Protein AF-A0A259IU55-F1 (afdb_monomer_lite)

Foldseek 3Di:
DVVCVVDPLLLDADDDPVCCQPPVQVVQQVVCVSVVHDRDDDDDRDDDPDDPDDDDPDDQDPVRLVVQCVVCVVVVVVVCVSNVDDCCLPCSNDVVNSVVVNVVPPDPDDDPPDDDDDDD

Structure (mmCIF, N/CA/C/O backbone):
data_AF-A0A259IU55-F1
#
_entry.id   AF-A0A259IU55-F1
#
loop_
_atom_site.group_PDB
_atom_site.id
_atom_site.type_symbol
_atom_site.label_atom_id
_atom_site.label_alt_id
_atom_site.label_comp_id
_atom_site.label_asym_id
_atom_site.label_entity_id
_atom_site.label_seq_id
_atom_site.pdbx_PDB_ins_code
_atom_site.Cartn_x
_atom_site.Cartn_y
_atom_site.Cartn_z
_atom_site.occupancy
_atom_site.B_iso_or_equiv
_atom_site.auth_seq_id
_atom_site.auth_comp_id
_atom_site.auth_asym_id
_atom_site.auth_atom_id
_atom_site.pdbx_PDB_model_num
ATOM 1 N N . ARG A 1 1 ? 6.393 -9.852 11.823 1.00 64.06 1 ARG A N 1
ATOM 2 C CA . ARG A 1 1 ? 5.604 -10.466 12.924 1.00 64.06 1 ARG A CA 1
ATOM 3 C C . ARG A 1 1 ? 5.837 -9.835 14.299 1.00 64.06 1 ARG A C 1
ATOM 5 O O . ARG A 1 1 ? 4.878 -9.781 15.042 1.00 64.06 1 ARG A O 1
ATOM 12 N N . ARG A 1 2 ? 7.031 -9.318 14.646 1.00 78.12 2 ARG A N 1
ATOM 13 C CA . ARG A 1 2 ? 7.266 -8.708 15.978 1.00 78.12 2 ARG A CA 1
ATOM 14 C C . ARG A 1 2 ? 6.327 -7.537 16.301 1.00 78.12 2 ARG A C 1
ATOM 16 O O . ARG A 1 2 ? 5.801 -7.499 17.396 1.00 78.12 2 ARG A O 1
ATOM 23 N N . ALA A 1 3 ? 6.050 -6.648 15.344 1.00 79.62 3 ALA A N 1
ATOM 24 C CA . ALA A 1 3 ? 5.088 -5.559 15.554 1.00 79.62 3 ALA A CA 1
ATOM 25 C C . ALA A 1 3 ? 3.691 -6.081 15.945 1.00 79.62 3 ALA A C 1
ATOM 27 O O . ALA A 1 3 ? 3.163 -5.672 16.967 1.00 79.62 3 ALA A O 1
ATOM 28 N N . LEU A 1 4 ? 3.164 -7.068 15.213 1.00 82.75 4 LEU A N 1
ATOM 29 C CA . LEU A 1 4 ? 1.880 -7.724 15.512 1.00 82.75 4 LEU A CA 1
ATOM 30 C C . LEU A 1 4 ? 1.884 -8.576 16.795 1.00 82.75 4 LEU A C 1
ATOM 32 O O . LEU A 1 4 ? 0.832 -8.999 17.253 1.00 82.75 4 LEU A O 1
ATOM 36 N N . ALA A 1 5 ? 3.057 -8.859 17.367 1.00 87.38 5 ALA A N 1
ATOM 37 C CA . ALA A 1 5 ? 3.159 -9.505 18.675 1.00 87.38 5 ALA A CA 1
ATOM 38 C C . ALA A 1 5 ? 3.011 -8.503 19.833 1.00 87.38 5 ALA A C 1
ATOM 40 O O . ALA A 1 5 ? 2.762 -8.913 20.962 1.00 87.38 5 ALA A O 1
ATOM 41 N N . HIS A 1 6 ? 3.181 -7.206 19.561 1.00 91.06 6 HIS A N 1
ATOM 42 C CA . HIS A 1 6 ? 3.090 -6.135 20.556 1.00 91.06 6 HIS A CA 1
ATOM 43 C C . HIS A 1 6 ? 1.860 -5.249 20.357 1.00 91.06 6 HIS A C 1
ATOM 45 O O . HIS A 1 6 ? 1.339 -4.711 21.328 1.00 91.06 6 HIS A O 1
ATOM 51 N N . PHE A 1 7 ? 1.391 -5.124 19.117 1.00 89.44 7 PHE A N 1
ATOM 52 C CA . PHE A 1 7 ? 0.217 -4.350 18.749 1.00 89.44 7 PHE A CA 1
ATOM 53 C C . PHE A 1 7 ? -0.819 -5.268 18.100 1.00 89.44 7 PHE A C 1
ATOM 55 O O . PHE A 1 7 ? -0.474 -6.006 17.171 1.00 89.44 7 PHE A O 1
ATOM 62 N N . PRO A 1 8 ? -2.076 -5.222 18.560 1.00 87.94 8 PRO A N 1
ATOM 63 C CA . PRO A 1 8 ? -3.203 -5.816 17.858 1.00 87.94 8 PRO A CA 1
ATOM 64 C C . PRO A 1 8 ? -3.264 -5.395 16.379 1.00 87.94 8 PRO A C 1
ATOM 66 O O . PRO A 1 8 ? -2.841 -4.298 16.009 1.00 87.94 8 PRO A O 1
ATOM 69 N N . ALA A 1 9 ? -3.776 -6.276 15.516 1.00 86.25 9 ALA A N 1
ATOM 70 C CA . ALA A 1 9 ? -3.806 -6.042 14.069 1.00 86.25 9 ALA A CA 1
ATOM 71 C C . ALA A 1 9 ? -4.677 -4.838 13.669 1.00 86.25 9 ALA A C 1
ATOM 73 O O . ALA A 1 9 ? -4.364 -4.151 12.704 1.00 86.25 9 ALA A O 1
ATOM 74 N N . ASP A 1 10 ? -5.727 -4.551 14.435 1.00 89.31 10 ASP A N 1
ATOM 75 C CA . ASP A 1 10 ? -6.615 -3.395 14.280 1.00 89.31 10 ASP A CA 1
ATOM 76 C C . ASP A 1 10 ? -5.953 -2.056 14.648 1.00 89.31 10 ASP A C 1
ATOM 78 O O . ASP A 1 10 ? -6.467 -1.007 14.278 1.00 89.31 10 ASP A O 1
ATOM 82 N N . GLN A 1 11 ? -4.793 -2.068 15.314 1.00 91.75 11 GLN A N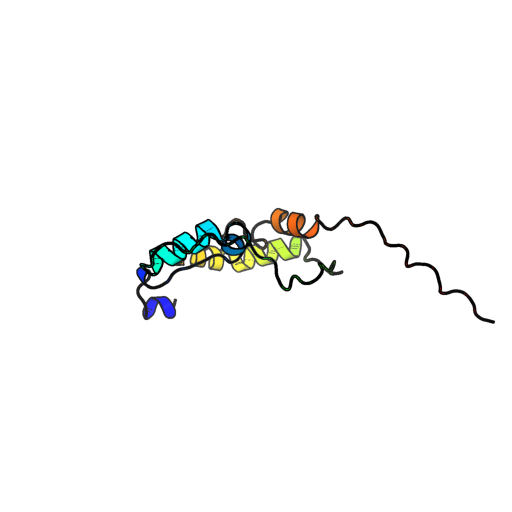 1
ATOM 83 C CA . GLN A 1 11 ? -3.990 -0.869 15.595 1.00 91.75 11 GLN A CA 1
ATOM 84 C C . GLN A 1 11 ? -2.917 -0.601 14.534 1.00 91.75 11 GLN A C 1
ATOM 86 O O . GLN A 1 11 ? -2.147 0.355 14.654 1.00 91.75 11 GLN A O 1
ATOM 91 N N . LEU A 1 12 ? -2.850 -1.421 13.483 1.00 92.88 12 LEU A N 1
ATOM 92 C CA . LEU A 1 12 ? -1.889 -1.271 12.398 1.00 92.88 12 LEU A CA 1
ATOM 93 C C . LEU A 1 12 ? -2.614 -1.120 11.063 1.00 92.88 12 LEU A C 1
ATOM 95 O O . LEU A 1 12 ? -3.293 -2.025 10.589 1.00 92.88 12 LEU A O 1
ATOM 99 N N . LEU A 1 13 ? -2.403 0.022 10.412 1.00 93.50 13 LEU A N 1
ATOM 100 C CA . LEU A 1 13 ? -2.877 0.257 9.055 1.00 93.50 13 LEU A CA 1
ATOM 101 C C . LEU A 1 13 ? -1.758 -0.027 8.051 1.00 93.50 13 LEU A C 1
ATOM 103 O O . LEU A 1 13 ? -0.735 0.659 8.031 1.00 93.50 13 LEU A O 1
ATOM 107 N N . PHE A 1 14 ? -1.974 -1.011 7.182 1.00 93.56 14 PHE A N 1
ATOM 108 C CA . PHE A 1 14 ? -1.081 -1.305 6.063 1.00 93.56 14 PHE A CA 1
ATOM 109 C C . PHE A 1 14 ? -1.548 -0.569 4.804 1.00 93.56 14 PHE A C 1
ATOM 111 O O . PHE A 1 14 ? -2.714 -0.660 4.415 1.00 93.56 14 PHE A O 1
ATOM 118 N N . LEU A 1 15 ? -0.632 0.157 4.162 1.00 92.94 15 LEU A N 1
ATOM 119 C CA . LEU A 1 15 ? -0.896 0.964 2.970 1.00 92.94 15 LEU A CA 1
ATOM 120 C C . LEU A 1 15 ? 0.105 0.634 1.866 1.00 92.94 15 LEU A C 1
ATOM 122 O O . LEU A 1 15 ? 1.284 0.397 2.139 1.00 92.94 15 LEU A O 1
ATOM 126 N N . ARG A 1 16 ? -0.356 0.685 0.614 1.00 90.44 16 ARG A N 1
ATOM 127 C CA . ARG A 1 16 ? 0.510 0.619 -0.565 1.00 90.44 16 ARG A CA 1
ATOM 128 C C . ARG A 1 16 ? 0.881 2.036 -0.982 1.00 90.44 16 ARG A C 1
ATOM 130 O O . ARG A 1 16 ? 0.020 2.904 -1.110 1.00 90.44 16 ARG A O 1
ATOM 137 N N . SER A 1 17 ? 2.164 2.283 -1.218 1.00 87.44 17 SER A N 1
ATOM 138 C CA . SER A 1 17 ? 2.622 3.600 -1.678 1.00 87.44 17 SER A CA 1
ATOM 139 C C . SER A 1 17 ? 2.105 3.927 -3.082 1.00 87.44 17 SER A C 1
ATOM 141 O O . SER A 1 17 ? 1.885 5.094 -3.401 1.00 87.44 17 SER A O 1
ATOM 143 N N . GLN A 1 18 ? 1.868 2.903 -3.907 1.00 86.88 18 GLN A N 1
ATOM 144 C CA . GLN A 1 18 ? 1.292 3.033 -5.243 1.00 86.88 18 GLN A CA 1
ATOM 145 C C . GLN A 1 18 ? -0.145 3.557 -5.191 1.00 86.88 18 GLN A C 1
ATOM 147 O O . GLN A 1 18 ? -0.493 4.395 -6.019 1.00 86.88 18 GLN A O 1
ATOM 152 N N . ASP A 1 19 ? -0.941 3.121 -4.209 1.00 88.88 19 ASP A N 1
ATOM 153 C CA . ASP A 1 19 ? -2.317 3.599 -4.022 1.00 88.88 19 ASP A CA 1
ATOM 154 C C . ASP A 1 19 ? -2.316 5.077 -3.675 1.00 88.88 19 ASP A C 1
ATOM 156 O O . ASP A 1 19 ? -2.964 5.863 -4.351 1.00 88.88 19 ASP A O 1
ATOM 160 N N . LEU A 1 20 ? -1.481 5.483 -2.716 1.00 88.00 20 LEU A N 1
ATOM 161 C CA . LEU A 1 20 ? -1.344 6.891 -2.352 1.00 88.00 20 LEU A CA 1
ATOM 162 C C . LEU A 1 20 ? -0.899 7.760 -3.542 1.00 88.00 20 LEU A C 1
ATOM 164 O O . LEU A 1 20 ? -1.295 8.916 -3.655 1.00 88.00 20 LEU A O 1
ATOM 168 N N . ALA A 1 21 ? -0.062 7.217 -4.429 1.00 85.00 21 ALA A N 1
ATOM 169 C CA . ALA A 1 21 ? 0.433 7.932 -5.599 1.00 85.00 21 ALA A CA 1
ATOM 170 C C . ALA A 1 21 ? -0.564 7.984 -6.772 1.00 85.00 21 ALA A C 1
ATOM 172 O O . ALA A 1 21 ? -0.465 8.912 -7.580 1.00 85.00 21 ALA A O 1
ATOM 173 N N . ARG A 1 22 ? -1.449 6.985 -6.909 1.00 86.12 22 ARG A N 1
ATOM 174 C CA . ARG A 1 22 ? -2.452 6.870 -7.986 1.00 86.12 22 ARG A CA 1
ATOM 175 C C . ARG A 1 22 ? -3.788 7.501 -7.597 1.00 86.1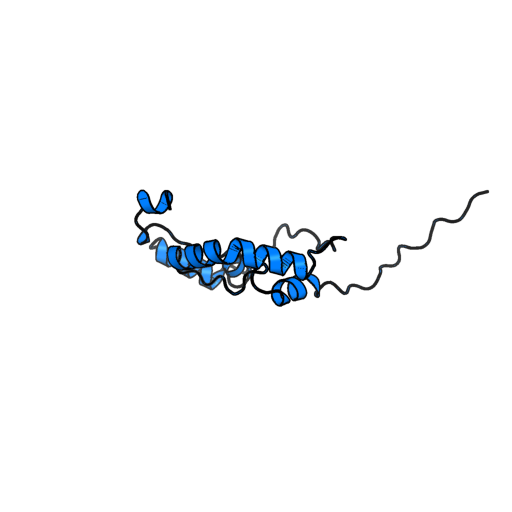2 22 ARG A C 1
ATOM 177 O O . ARG A 1 22 ? -4.357 8.232 -8.397 1.00 86.12 22 ARG A O 1
ATOM 184 N N . ASP A 1 23 ? -4.246 7.225 -6.383 1.00 88.12 23 ASP A N 1
ATOM 185 C CA . ASP A 1 23 ? -5.505 7.683 -5.802 1.00 88.12 23 ASP A CA 1
ATOM 186 C C . ASP A 1 23 ? -5.285 8.118 -4.334 1.00 88.12 23 ASP A C 1
ATOM 188 O O . ASP A 1 23 ? -5.545 7.370 -3.374 1.00 88.12 23 ASP A O 1
ATOM 192 N N . PRO A 1 24 ? -4.745 9.335 -4.135 1.00 89.44 24 PRO A N 1
ATOM 193 C CA . PRO A 1 24 ? -4.519 9.867 -2.802 1.00 89.44 24 PRO A CA 1
ATOM 194 C C . PRO A 1 24 ? -5.824 10.105 -2.042 1.00 89.44 24 PRO A C 1
ATOM 196 O O . PRO A 1 24 ? -5.815 9.982 -0.823 1.00 89.44 24 PRO A O 1
ATOM 199 N N . GLU A 1 25 ? -6.934 10.417 -2.717 1.00 90.56 25 GLU A N 1
ATOM 200 C CA . GLU A 1 25 ? -8.210 10.723 -2.060 1.00 90.56 25 GLU A CA 1
ATOM 201 C C . GLU A 1 25 ? -8.765 9.496 -1.337 1.00 90.56 25 GLU A C 1
ATOM 203 O O . GLU A 1 25 ? -8.991 9.546 -0.124 1.00 90.56 25 GLU A O 1
ATOM 208 N N . THR A 1 26 ? -8.886 8.366 -2.040 1.00 91.12 26 THR A N 1
ATOM 209 C CA . THR A 1 26 ? -9.353 7.109 -1.438 1.00 91.12 26 THR A CA 1
ATOM 210 C C . THR A 1 26 ? -8.409 6.646 -0.329 1.00 91.12 26 THR A C 1
ATOM 212 O O . THR A 1 26 ? -8.845 6.203 0.739 1.00 91.12 26 THR A O 1
ATOM 215 N N . THR A 1 27 ? -7.098 6.792 -0.541 1.00 92.56 27 THR A N 1
ATOM 216 C CA . THR A 1 27 ? -6.096 6.396 0.455 1.00 92.56 27 THR A CA 1
ATOM 217 C C . THR A 1 27 ? -6.187 7.255 1.721 1.00 92.56 27 THR A C 1
ATOM 219 O O . THR A 1 27 ? -6.184 6.722 2.832 1.00 92.56 27 THR A O 1
ATOM 222 N N . LEU A 1 28 ? -6.319 8.577 1.582 1.00 93.25 28 LEU A N 1
ATOM 223 C CA . LEU A 1 28 ? -6.467 9.505 2.705 1.00 93.25 28 LEU A CA 1
ATOM 224 C C . LEU A 1 28 ? -7.791 9.300 3.447 1.00 93.25 28 LEU A C 1
ATOM 226 O O . LEU A 1 28 ? -7.801 9.357 4.676 1.00 93.25 28 LEU A O 1
ATOM 230 N N . ALA A 1 29 ? -8.886 9.002 2.744 1.00 92.75 29 ALA A N 1
ATOM 231 C CA . ALA A 1 29 ? -10.161 8.663 3.374 1.00 92.75 29 ALA A CA 1
ATOM 232 C C . ALA A 1 29 ? -10.035 7.419 4.272 1.00 92.75 29 ALA A C 1
ATOM 234 O O . ALA A 1 29 ? -10.515 7.414 5.408 1.00 92.75 29 ALA A O 1
ATOM 235 N N . ARG A 1 30 ? -9.308 6.392 3.811 1.00 93.88 30 ARG A N 1
ATOM 236 C CA . ARG A 1 30 ? -9.014 5.190 4.605 1.00 93.88 30 ARG A CA 1
ATOM 237 C C . ARG A 1 30 ? -8.168 5.504 5.844 1.00 93.88 30 ARG A C 1
ATOM 239 O O . ARG A 1 30 ? -8.440 4.962 6.912 1.00 93.88 30 ARG A O 1
ATOM 246 N N . ILE A 1 31 ? -7.189 6.406 5.728 1.00 94.44 31 ILE A N 1
ATOM 247 C CA . ILE A 1 31 ? -6.390 6.887 6.869 1.00 94.44 31 ILE A CA 1
ATOM 248 C C . ILE A 1 31 ? -7.264 7.649 7.873 1.00 94.44 31 ILE A C 1
ATOM 250 O O . ILE A 1 31 ? -7.174 7.386 9.069 1.00 94.44 31 ILE A O 1
ATOM 254 N N . ALA A 1 32 ? -8.123 8.562 7.407 1.00 94.69 32 ALA A N 1
ATOM 255 C CA . ALA A 1 32 ? -9.027 9.320 8.274 1.00 94.69 32 ALA A CA 1
ATOM 256 C C . ALA A 1 32 ? -9.959 8.385 9.053 1.00 94.69 32 ALA A C 1
ATOM 258 O O . ALA A 1 32 ? -10.058 8.494 10.273 1.00 94.69 32 ALA A O 1
ATOM 259 N N . SER A 1 33 ? -10.562 7.414 8.359 1.00 94.44 33 SER A N 1
ATOM 260 C CA . SER A 1 33 ? -11.425 6.405 8.976 1.00 94.44 33 SER A CA 1
ATOM 261 C C . SER A 1 33 ? -10.687 5.575 10.024 1.00 94.44 33 SER A C 1
ATOM 263 O O . SER A 1 33 ? -11.246 5.314 11.083 1.00 94.44 33 SER A O 1
ATOM 265 N N . PHE A 1 34 ? -9.449 5.163 9.746 1.00 95.12 34 PHE A N 1
ATOM 266 C CA . PHE A 1 34 ? -8.640 4.387 10.686 1.00 95.12 34 PHE A CA 1
ATOM 267 C C . PHE A 1 34 ? -8.276 5.187 11.944 1.00 95.12 34 PHE A C 1
ATOM 269 O O . PHE A 1 34 ? -8.311 4.657 13.049 1.00 95.12 34 PHE A O 1
ATOM 276 N N . LEU A 1 35 ? -7.956 6.474 11.787 1.00 95.38 35 LEU A N 1
ATOM 277 C CA . LEU A 1 35 ? -7.607 7.361 12.900 1.00 95.38 35 LEU A CA 1
ATOM 278 C C . LEU A 1 35 ? -8.831 7.912 13.655 1.00 95.38 35 LEU A C 1
ATOM 280 O O . LEU A 1 35 ? -8.654 8.616 14.648 1.00 95.38 35 LEU A O 1
ATOM 284 N N . GLY A 1 36 ? -10.056 7.639 13.191 1.00 94.62 36 GLY A N 1
ATOM 285 C CA . GLY A 1 36 ? -11.279 8.214 13.759 1.00 94.62 36 GLY A CA 1
ATOM 286 C C . GLY A 1 36 ? -11.391 9.729 13.552 1.00 94.62 36 GLY A C 1
ATOM 287 O O . GLY A 1 36 ? -11.980 10.428 14.374 1.00 94.62 36 GLY A O 1
ATOM 288 N N . LEU A 1 37 ? -10.791 10.250 12.480 1.00 93.88 37 LEU A N 1
ATOM 289 C CA . LEU A 1 37 ? -10.821 11.667 12.131 1.00 93.88 37 LEU A CA 1
ATOM 290 C C . LEU A 1 37 ? -11.973 11.972 11.171 1.00 93.88 37 LEU A C 1
ATOM 292 O O . LEU A 1 37 ? -12.434 11.113 10.418 1.00 93.88 37 LEU A O 1
ATOM 296 N N . ASN A 1 38 ? -12.376 13.242 11.135 1.00 91.00 38 ASN A N 1
ATOM 297 C CA . ASN A 1 38 ? -13.174 13.753 10.024 1.00 91.00 38 ASN A CA 1
ATOM 298 C C . ASN A 1 38 ? -12.386 13.630 8.711 1.00 91.00 38 ASN A C 1
ATOM 300 O O . ASN A 1 38 ? -11.152 13.647 8.709 1.00 91.00 38 ASN A O 1
ATOM 304 N N . SER A 1 39 ? -13.101 13.537 7.589 1.00 89.12 39 SER A N 1
ATOM 305 C CA . SER A 1 39 ? -12.487 13.483 6.262 1.00 89.12 39 SER A CA 1
ATOM 306 C C . SER A 1 39 ? -11.522 14.650 6.051 1.00 89.12 39 SER A C 1
ATOM 308 O O . SER A 1 39 ? -11.853 15.800 6.356 1.00 89.12 39 SER A O 1
ATOM 310 N N . PHE A 1 40 ? -10.348 14.361 5.489 1.00 88.12 40 PHE A N 1
ATOM 311 C CA . PHE A 1 40 ? -9.429 15.406 5.056 1.00 88.12 40 PHE A CA 1
ATOM 312 C C . PHE A 1 40 ? -10.107 16.310 4.012 1.00 88.12 40 PHE A C 1
ATOM 314 O O . PHE A 1 40 ? -10.944 15.830 3.241 1.00 88.12 40 PHE A O 1
ATOM 321 N N . PRO A 1 41 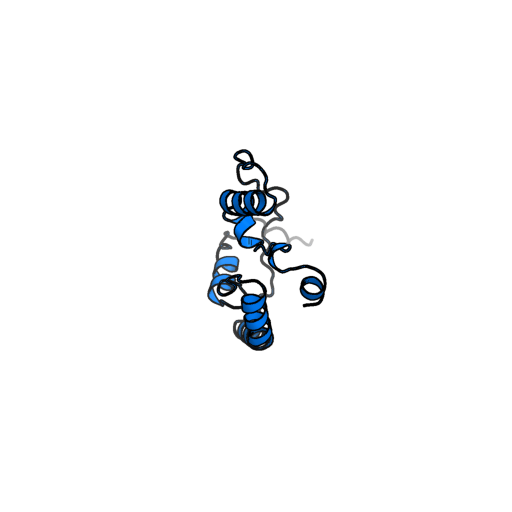? -9.767 17.610 3.965 1.00 87.19 41 PRO A N 1
ATOM 322 C CA . PRO A 1 41 ? -10.225 18.469 2.882 1.00 87.19 41 PRO A CA 1
ATOM 323 C C . PRO A 1 41 ? -9.750 17.907 1.530 1.00 87.19 41 PRO A C 1
ATOM 325 O O . PRO A 1 41 ? -8.712 17.242 1.494 1.00 87.19 41 PRO A O 1
ATOM 328 N N . PRO A 1 42 ? -10.455 18.179 0.417 1.00 82.50 42 PRO A N 1
ATOM 329 C CA . PRO A 1 42 ? -10.013 17.743 -0.902 1.00 82.50 42 PRO A CA 1
ATOM 330 C C . PRO A 1 42 ? -8.614 18.295 -1.191 1.00 82.50 42 PRO A C 1
ATOM 332 O O . PRO A 1 42 ? -8.397 19.509 -1.158 1.00 82.50 42 PRO A O 1
ATOM 335 N N . VAL A 1 43 ? -7.655 17.408 -1.454 1.00 77.81 43 VAL A N 1
ATOM 336 C CA . VAL A 1 43 ? -6.283 17.784 -1.803 1.00 77.81 43 VAL A CA 1
ATOM 337 C C . VAL A 1 43 ? -6.006 17.305 -3.215 1.00 77.81 43 VAL A C 1
ATOM 339 O O . VAL A 1 43 ? -5.979 16.107 -3.480 1.00 77.81 43 VAL A O 1
ATOM 342 N N . ALA A 1 44 ? -5.737 18.248 -4.117 1.00 77.88 44 ALA A N 1
ATOM 343 C CA . ALA A 1 44 ? -5.269 17.906 -5.450 1.00 77.88 44 ALA A CA 1
ATOM 344 C C . ALA A 1 44 ? -3.936 17.148 -5.360 1.00 77.88 44 ALA A C 1
ATOM 346 O O . ALA A 1 44 ? -3.012 17.574 -4.658 1.00 77.88 44 ALA A O 1
ATOM 347 N N . ALA A 1 45 ? -3.823 16.042 -6.099 1.00 78.12 45 ALA A N 1
ATOM 348 C CA . ALA A 1 45 ? -2.591 15.270 -6.175 1.00 78.12 45 ALA A CA 1
ATOM 349 C C . ALA A 1 45 ? -1.423 16.178 -6.596 1.00 78.12 45 ALA A C 1
ATOM 351 O O . ALA A 1 45 ? -1.405 16.738 -7.694 1.00 78.12 45 ALA A O 1
ATOM 352 N N . LYS A 1 46 ? -0.431 16.332 -5.715 1.00 81.25 46 LYS A N 1
ATOM 353 C CA . LYS A 1 46 ? 0.741 17.173 -5.967 1.00 81.25 46 LYS A CA 1
ATOM 354 C C . LYS A 1 46 ? 1.958 16.305 -6.250 1.00 81.25 46 LYS A C 1
ATOM 356 O O . LYS A 1 46 ? 2.431 15.580 -5.379 1.00 81.25 46 LYS A O 1
ATOM 361 N N . ARG A 1 47 ? 2.517 16.431 -7.453 1.00 80.00 47 ARG A N 1
ATOM 362 C CA . ARG A 1 47 ? 3.826 15.866 -7.808 1.00 80.00 47 ARG A CA 1
ATOM 363 C C . ARG A 1 47 ? 4.886 16.945 -7.594 1.00 80.00 47 ARG A C 1
ATOM 365 O O . ARG A 1 47 ? 5.014 17.865 -8.392 1.00 80.00 47 ARG A O 1
ATOM 372 N N . ALA A 1 48 ? 5.599 16.875 -6.473 1.00 82.25 48 ALA A N 1
ATOM 373 C CA . ALA A 1 48 ? 6.705 17.775 -6.150 1.00 82.25 48 ALA A CA 1
ATOM 374 C C . ALA A 1 48 ? 7.993 16.962 -5.976 1.00 82.25 48 ALA A C 1
ATOM 376 O O . ALA A 1 48 ? 7.944 15.840 -5.479 1.00 82.25 48 ALA A O 1
ATOM 377 N N . PHE A 1 49 ? 9.134 17.531 -6.376 1.00 82.94 49 PHE A N 1
ATOM 378 C CA . PHE A 1 49 ? 10.447 16.867 -6.331 1.00 82.94 49 PHE A CA 1
ATOM 379 C C . PHE A 1 49 ? 10.550 15.589 -7.181 1.00 82.94 49 PHE A C 1
ATOM 381 O O . PHE A 1 49 ? 11.310 14.675 -6.858 1.00 82.94 49 PHE A O 1
ATOM 388 N N . GLU A 1 50 ? 9.809 15.523 -8.290 1.00 79.81 50 GLU A N 1
ATOM 389 C CA . GLU A 1 50 ? 9.952 14.430 -9.246 1.00 79.81 50 GLU A CA 1
ATOM 390 C C . GLU A 1 50 ? 11.336 14.503 -9.900 1.00 79.81 50 GLU A C 1
ATOM 392 O O . GLU A 1 50 ? 11.703 15.494 -10.538 1.00 79.81 50 GLU A O 1
ATOM 397 N N . ARG A 1 51 ? 12.143 13.456 -9.704 1.00 78.38 51 ARG A N 1
ATOM 398 C CA . ARG A 1 51 ? 13.417 13.341 -10.413 1.00 78.38 51 ARG A CA 1
ATOM 399 C C . ARG A 1 51 ? 13.125 13.146 -11.901 1.00 78.38 51 ARG A C 1
ATOM 401 O O . ARG A 1 51 ? 12.262 12.331 -12.227 1.00 78.38 51 ARG A O 1
ATOM 408 N N . PRO A 1 52 ? 13.877 13.803 -12.803 1.00 77.25 52 PRO A N 1
ATOM 409 C CA . PRO A 1 52 ? 13.781 13.515 -14.225 1.00 77.25 52 PRO A CA 1
ATOM 410 C C . PRO A 1 52 ? 13.946 12.014 -14.464 1.00 77.25 52 PRO A C 1
ATOM 412 O O . PRO A 1 52 ? 14.906 11.410 -13.969 1.00 77.25 52 PRO A O 1
ATOM 415 N N . ARG A 1 53 ? 13.013 11.410 -15.210 1.00 68.62 53 ARG A N 1
ATOM 416 C CA . ARG A 1 53 ? 13.109 10.002 -15.607 1.00 68.62 53 ARG A CA 1
ATOM 417 C C . ARG A 1 53 ? 14.423 9.796 -16.360 1.00 68.62 53 ARG A C 1
ATOM 419 O O . ARG A 1 53 ? 14.638 10.379 -17.419 1.00 68.62 53 ARG A O 1
ATOM 426 N N . ARG A 1 54 ? 15.312 8.977 -15.799 1.00 72.44 54 ARG A N 1
ATOM 427 C CA . ARG A 1 54 ? 16.539 8.5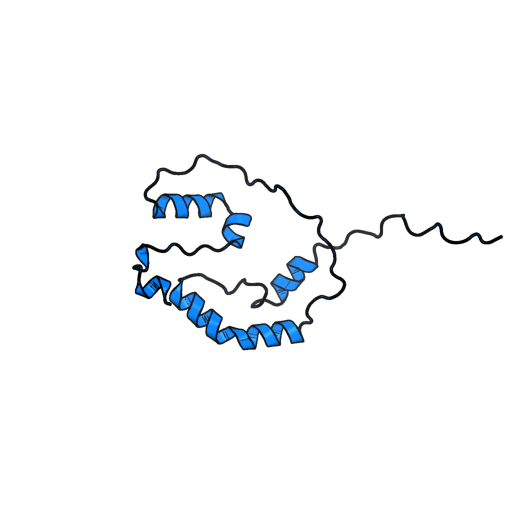32 -16.462 1.00 72.44 54 ARG A CA 1
ATOM 428 C C . ARG A 1 54 ? 16.329 7.118 -16.972 1.00 72.44 54 ARG A C 1
ATOM 430 O O . ARG A 1 54 ? 15.913 6.251 -16.209 1.00 72.44 54 ARG A O 1
ATOM 437 N N . ILE A 1 55 ? 16.655 6.897 -18.241 1.00 65.88 55 ILE A N 1
ATOM 438 C CA . ILE A 1 55 ? 16.794 5.549 -18.787 1.00 65.88 55 ILE A CA 1
ATOM 439 C C . ILE A 1 55 ? 18.061 4.971 -18.163 1.00 65.88 55 ILE A C 1
ATOM 441 O O . ILE A 1 55 ? 19.154 5.508 -18.357 1.00 65.88 55 ILE A O 1
ATOM 445 N N . TRP A 1 56 ? 17.904 3.935 -17.345 1.00 66.75 56 TRP A N 1
ATOM 446 C CA . TRP A 1 56 ? 19.041 3.253 -16.747 1.00 66.75 56 TRP A CA 1
ATOM 447 C C . TRP A 1 56 ? 19.587 2.246 -17.766 1.00 66.75 56 TRP A C 1
ATOM 449 O O . TRP A 1 56 ? 18.807 1.488 -18.331 1.00 66.75 56 TRP A O 1
ATOM 459 N N . PRO A 1 57 ? 20.899 2.222 -18.048 1.00 69.00 57 PRO A N 1
ATOM 460 C CA . PRO A 1 57 ? 21.442 1.401 -19.133 1.00 69.00 57 PRO A CA 1
ATOM 461 C C . PRO A 1 57 ? 21.359 -0.107 -18.859 1.00 69.00 57 PRO A C 1
ATOM 463 O O . PRO A 1 57 ? 21.498 -0.899 -19.785 1.00 69.00 57 PRO A O 1
ATOM 466 N N . CYS A 1 58 ? 21.125 -0.513 -17.609 1.00 66.69 58 CYS A N 1
ATOM 467 C CA . CYS A 1 58 ? 20.824 -1.890 -17.249 1.00 66.69 58 CYS A CA 1
ATOM 468 C C . CYS A 1 58 ? 19.414 -1.981 -16.660 1.00 66.69 58 CYS A C 1
ATOM 470 O O . CYS A 1 58 ? 19.098 -1.376 -15.635 1.00 66.69 58 CYS A O 1
ATOM 472 N N . HIS A 1 59 ? 18.570 -2.760 -17.322 1.00 71.88 59 HIS A N 1
ATOM 473 C CA . HIS A 1 59 ? 17.292 -3.199 -16.788 1.00 71.88 59 HIS A CA 1
ATOM 474 C C . HIS A 1 59 ? 17.411 -4.691 -16.462 1.00 71.88 59 HIS A C 1
ATOM 476 O O . HIS A 1 59 ? 18.034 -5.411 -17.247 1.00 71.88 59 HIS A O 1
ATOM 482 N N . PRO A 1 60 ? 16.845 -5.164 -15.337 1.00 78.69 60 PRO A N 1
ATOM 483 C CA . PRO A 1 60 ? 16.708 -6.588 -15.076 1.00 78.69 60 PRO A CA 1
ATOM 484 C C . PRO A 1 60 ? 16.106 -7.296 -16.287 1.00 78.69 60 PRO A C 1
ATOM 486 O O . PRO A 1 60 ? 15.113 -6.838 -16.865 1.00 78.69 60 PRO A O 1
ATOM 489 N N . SER A 1 61 ? 16.726 -8.401 -16.686 1.00 82.12 61 SER A N 1
ATOM 490 C CA . SER A 1 61 ? 16.193 -9.239 -17.747 1.00 82.12 61 SER A CA 1
ATOM 491 C C . SER A 1 61 ? 14.905 -9.931 -17.289 1.00 82.12 61 SER A C 1
ATOM 493 O O . SER A 1 61 ? 14.564 -9.974 -16.105 1.00 82.12 61 SER A O 1
ATOM 495 N N . GLN A 1 62 ? 14.180 -10.529 -18.235 1.00 79.56 62 GLN A N 1
ATOM 496 C CA . GLN A 1 62 ? 13.032 -11.372 -17.901 1.00 79.56 62 GLN A CA 1
ATOM 497 C C . GLN A 1 62 ? 13.423 -12.543 -16.986 1.00 79.56 62 GLN A C 1
ATOM 499 O O . GLN A 1 62 ? 12.653 -12.892 -16.094 1.00 79.56 62 GLN A O 1
ATOM 504 N N . ALA A 1 63 ? 14.612 -13.118 -17.189 1.00 84.00 63 ALA A N 1
ATOM 505 C CA . ALA A 1 63 ? 15.124 -14.201 -16.359 1.00 84.00 63 ALA A CA 1
ATOM 506 C C . ALA A 1 63 ? 15.431 -13.722 -14.933 1.00 84.00 63 ALA A C 1
ATOM 508 O O . ALA A 1 63 ? 15.077 -14.411 -13.980 1.00 84.00 63 ALA A O 1
ATOM 509 N N . ASP A 1 64 ? 16.004 -12.523 -14.783 1.00 85.00 64 ASP A N 1
ATOM 510 C CA . ASP A 1 64 ? 16.276 -11.931 -13.467 1.00 85.00 64 ASP A CA 1
ATOM 511 C C . ASP A 1 64 ? 14.977 -11.671 -12.705 1.00 85.00 64 ASP A C 1
ATOM 513 O O . ASP A 1 64 ? 14.856 -12.036 -11.538 1.00 85.00 64 ASP A O 1
ATOM 517 N N . ASN A 1 65 ? 13.979 -11.092 -13.378 1.00 82.56 65 ASN A N 1
ATOM 518 C CA . ASN A 1 65 ? 12.676 -10.847 -12.767 1.00 82.56 65 ASN A CA 1
ATOM 519 C C . ASN A 1 65 ? 12.027 -12.163 -12.331 1.00 82.56 65 ASN A C 1
ATOM 521 O O . ASN A 1 65 ? 11.672 -12.277 -11.166 1.00 82.56 65 ASN A O 1
ATOM 525 N N . ALA A 1 66 ? 11.960 -13.171 -13.210 1.00 83.69 66 ALA A N 1
ATOM 526 C CA . ALA A 1 66 ? 11.384 -14.476 -12.883 1.00 83.69 66 ALA A CA 1
ATOM 527 C C . ALA A 1 66 ? 12.106 -15.165 -11.713 1.00 83.69 66 ALA A C 1
ATOM 529 O O . ALA A 1 66 ? 11.459 -15.742 -10.836 1.00 83.69 66 ALA A O 1
ATOM 530 N N . LEU A 1 67 ? 13.440 -15.068 -11.668 1.00 87.75 67 LEU A N 1
ATOM 531 C CA . LEU A 1 67 ? 14.234 -15.569 -10.552 1.00 87.75 67 LEU A CA 1
ATOM 532 C C . LEU A 1 67 ? 13.828 -14.873 -9.248 1.00 87.75 67 LEU A C 1
ATOM 534 O O . LEU A 1 67 ? 13.494 -15.554 -8.281 1.00 87.75 67 LEU A O 1
ATOM 538 N N . ILE A 1 68 ? 13.789 -13.538 -9.223 1.00 88.12 68 ILE A N 1
ATOM 539 C CA . ILE A 1 68 ? 13.423 -12.776 -8.021 1.00 88.12 68 ILE A CA 1
ATOM 540 C C . ILE A 1 68 ? 11.970 -13.060 -7.606 1.00 88.12 68 ILE A C 1
ATOM 542 O O . ILE A 1 68 ? 11.726 -13.282 -6.419 1.00 88.12 68 ILE A O 1
ATOM 546 N N . SER A 1 69 ? 11.018 -13.118 -8.549 1.00 85.69 69 SER A N 1
ATOM 547 C CA . SER A 1 69 ? 9.623 -13.489 -8.263 1.00 85.69 69 SER A CA 1
ATOM 548 C C . SER A 1 69 ? 9.562 -14.840 -7.560 1.00 85.69 69 SER A C 1
ATOM 550 O O . SER A 1 69 ? 8.895 -14.977 -6.537 1.00 85.69 69 SER A O 1
ATOM 552 N N . SER A 1 70 ? 10.293 -15.832 -8.084 1.00 87.19 70 SER A N 1
ATOM 553 C CA . SER A 1 70 ? 10.314 -17.185 -7.527 1.00 87.19 70 SER A CA 1
ATOM 554 C C . SER A 1 70 ? 10.929 -17.227 -6.128 1.00 87.19 70 SER A C 1
ATOM 556 O O . SER A 1 70 ? 10.412 -17.921 -5.255 1.00 87.19 70 SER A O 1
ATOM 558 N N . LEU A 1 71 ? 11.984 -16.438 -5.891 1.00 91.06 71 LEU A N 1
ATOM 559 C CA . LEU A 1 71 ? 12.670 -16.365 -4.603 1.00 91.06 71 LEU A CA 1
ATOM 560 C C . LEU A 1 71 ? 11.803 -15.729 -3.515 1.00 91.06 71 LEU A C 1
ATOM 562 O O . LEU A 1 71 ? 11.950 -16.099 -2.358 1.00 91.06 71 LEU A O 1
ATOM 566 N N . LEU A 1 72 ? 10.926 -14.788 -3.877 1.00 89.94 72 LEU A N 1
ATOM 567 C CA . LEU A 1 72 ? 10.086 -14.046 -2.931 1.00 89.94 72 LEU A CA 1
ATOM 568 C C . LEU A 1 72 ? 8.637 -14.542 -2.867 1.00 89.94 72 LEU A C 1
ATOM 570 O O . LEU A 1 72 ? 7.850 -14.015 -2.081 1.00 89.94 72 LEU A O 1
ATOM 574 N N . ALA A 1 73 ? 8.250 -15.522 -3.687 1.00 88.00 73 ALA A N 1
ATOM 575 C CA . ALA A 1 73 ? 6.859 -15.956 -3.813 1.00 88.00 73 ALA A CA 1
ATOM 576 C C . ALA A 1 73 ? 6.244 -16.355 -2.460 1.00 88.00 73 ALA A C 1
ATOM 578 O O . ALA A 1 73 ? 5.117 -15.973 -2.139 1.00 88.00 73 ALA A O 1
ATOM 579 N N . LYS A 1 74 ? 7.006 -17.080 -1.633 1.00 90.50 74 LYS A N 1
ATOM 580 C CA . LYS A 1 74 ? 6.550 -17.549 -0.320 1.00 90.50 74 LYS A CA 1
ATOM 581 C C . LYS A 1 74 ? 6.391 -16.398 0.671 1.00 90.50 74 LYS A C 1
ATOM 583 O O . LYS A 1 74 ? 5.397 -16.331 1.392 1.00 90.50 74 LYS A O 1
ATOM 588 N N . GLU A 1 75 ? 7.368 -15.503 0.724 1.00 91.81 75 GLU A N 1
ATOM 589 C CA . GLU A 1 75 ? 7.375 -14.325 1.585 1.00 91.81 75 GLU A CA 1
ATOM 590 C C . GLU A 1 75 ? 6.234 -13.381 1.220 1.00 91.81 75 GLU A C 1
ATOM 592 O O . GLU A 1 75 ? 5.624 -12.785 2.105 1.00 91.81 75 GLU A O 1
ATOM 597 N N . MET A 1 76 ? 5.922 -13.276 -0.069 1.00 90.19 76 MET A N 1
ATOM 598 C CA . MET A 1 76 ? 4.863 -12.419 -0.588 1.00 90.19 76 MET A CA 1
ATOM 599 C C . MET A 1 76 ? 3.476 -12.979 -0.322 1.00 90.19 76 MET A C 1
ATOM 601 O O . MET A 1 76 ? 2.623 -12.220 0.130 1.00 90.19 76 MET A O 1
ATOM 605 N N . ALA A 1 77 ? 3.278 -14.293 -0.447 1.00 89.81 77 ALA A N 1
ATOM 606 C CA . ALA A 1 77 ? 2.061 -14.939 0.043 1.00 89.81 77 ALA A CA 1
ATOM 607 C C . ALA A 1 77 ? 1.883 -14.710 1.555 1.00 89.81 77 ALA A C 1
ATOM 609 O O . ALA A 1 77 ? 0.855 -14.207 1.998 1.00 89.81 77 ALA A O 1
ATOM 610 N N . ALA A 1 78 ? 2.930 -14.957 2.350 1.00 91.06 78 ALA A N 1
ATOM 611 C CA . ALA A 1 78 ? 2.876 -14.747 3.796 1.00 91.06 78 ALA A CA 1
ATOM 612 C C . ALA A 1 78 ? 2.648 -13.275 4.186 1.00 91.06 78 ALA A C 1
ATOM 614 O O . ALA A 1 78 ? 2.066 -13.001 5.234 1.00 91.06 78 ALA A O 1
ATOM 615 N N . PHE A 1 79 ? 3.133 -12.324 3.386 1.00 90.88 79 PHE A N 1
ATOM 616 C CA . PHE A 1 79 ? 2.909 -10.896 3.589 1.00 90.88 79 PHE A CA 1
ATOM 617 C C . PHE A 1 79 ? 1.475 -10.490 3.242 1.00 90.88 79 PHE A C 1
ATOM 619 O O . PHE A 1 79 ? 0.860 -9.757 4.020 1.00 90.88 79 PHE A O 1
ATOM 626 N N . ALA A 1 80 ? 0.938 -10.977 2.122 1.00 92.00 80 ALA A N 1
ATOM 627 C CA . ALA A 1 80 ? -0.446 -10.746 1.725 1.00 92.00 80 ALA A CA 1
ATOM 628 C C . ALA A 1 80 ? -1.409 -11.282 2.791 1.00 92.00 80 ALA A C 1
ATOM 630 O O . ALA A 1 80 ? -2.243 -10.530 3.286 1.00 92.00 80 ALA A O 1
ATOM 631 N N . ASP A 1 81 ? -1.198 -12.516 3.256 1.00 91.12 81 ASP A N 1
ATOM 632 C CA . ASP A 1 81 ? -1.998 -13.120 4.328 1.00 91.12 81 ASP A CA 1
ATOM 633 C C . ASP A 1 81 ? -1.916 -12.320 5.636 1.00 91.12 81 ASP A C 1
ATOM 635 O O . ASP A 1 81 ? -2.899 -12.173 6.358 1.00 91.12 81 ASP A O 1
ATOM 639 N N . LEU A 1 82 ? -0.731 -11.791 5.960 1.00 91.06 82 LEU A N 1
ATOM 640 C CA . LEU A 1 82 ? -0.504 -11.055 7.203 1.00 91.06 82 LEU A CA 1
ATOM 641 C C . LEU A 1 82 ? -1.108 -9.647 7.189 1.00 91.06 82 LEU A C 1
ATOM 643 O O . LEU A 1 82 ? -1.489 -9.142 8.242 1.00 91.06 82 LEU A O 1
ATOM 647 N N . THR A 1 83 ? -1.115 -8.988 6.031 1.00 90.00 83 THR A N 1
ATOM 648 C CA . THR A 1 83 ? -1.490 -7.569 5.900 1.00 90.00 83 THR A CA 1
ATOM 649 C C . THR A 1 83 ? -2.853 -7.353 5.251 1.00 90.00 83 THR A C 1
ATOM 651 O O . THR A 1 83 ? -3.390 -6.250 5.331 1.00 90.00 83 THR A O 1
ATOM 654 N N . GLY A 1 84 ? -3.406 -8.378 4.596 1.00 89.69 84 GLY A N 1
ATOM 655 C CA . GLY A 1 84 ? -4.617 -8.290 3.783 1.00 89.69 84 GLY A CA 1
ATOM 656 C C . GLY A 1 84 ? -4.455 -7.446 2.514 1.00 89.69 84 GLY A C 1
ATOM 657 O O . GLY A 1 84 ? -5.455 -7.069 1.907 1.00 89.69 84 GLY A O 1
ATOM 658 N N . LEU A 1 85 ? -3.225 -7.088 2.129 1.00 90.50 85 LEU A N 1
ATOM 659 C CA . LEU A 1 85 ? -2.962 -6.310 0.921 1.00 90.50 85 LEU A CA 1
ATOM 660 C C . LEU A 1 85 ? -2.928 -7.210 -0.315 1.00 90.50 85 LEU A C 1
ATOM 662 O O . LEU A 1 85 ? -2.276 -8.253 -0.314 1.00 90.50 85 LEU A O 1
ATOM 666 N N . ASP A 1 86 ? -3.546 -6.740 -1.398 1.00 88.44 86 ASP A N 1
ATOM 667 C CA . ASP A 1 86 ? -3.296 -7.284 -2.730 1.00 88.44 86 ASP A CA 1
ATOM 668 C C . ASP A 1 86 ? -1.929 -6.797 -3.234 1.00 88.44 86 ASP A C 1
ATOM 670 O O . ASP A 1 86 ? -1.667 -5.592 -3.332 1.00 88.44 86 ASP A O 1
ATOM 674 N N . VAL A 1 87 ? -1.043 -7.750 -3.514 1.00 86.75 87 VAL A N 1
ATOM 675 C CA . VAL A 1 87 ? 0.335 -7.526 -3.982 1.00 86.75 87 VAL A CA 1
ATOM 676 C C . VAL A 1 87 ? 0.585 -8.119 -5.369 1.00 86.75 87 VAL A C 1
ATOM 678 O O . VAL A 1 87 ? 1.726 -8.166 -5.830 1.00 86.75 87 VAL A O 1
ATOM 681 N N . SER A 1 88 ? -0.468 -8.591 -6.041 1.00 83.19 88 SER A N 1
ATOM 682 C CA . SER A 1 88 ? -0.364 -9.231 -7.356 1.00 83.19 88 SER A CA 1
ATOM 683 C C . SER A 1 88 ? 0.160 -8.282 -8.440 1.00 83.19 88 SER A C 1
ATOM 685 O O . SER A 1 88 ? 0.879 -8.707 -9.343 1.00 83.19 88 SER A O 1
ATOM 687 N N . ASP A 1 89 ? -0.117 -6.984 -8.309 1.00 81.69 89 ASP A N 1
ATOM 688 C CA . ASP A 1 89 ? 0.300 -5.932 -9.238 1.00 81.69 89 ASP A CA 1
ATOM 689 C C . ASP A 1 89 ? 1.726 -5.411 -8.992 1.00 81.69 89 ASP A C 1
ATOM 691 O O . ASP A 1 89 ? 2.169 -4.454 -9.635 1.00 81.69 89 ASP A O 1
ATOM 695 N N . TRP A 1 90 ? 2.478 -6.013 -8.065 1.00 84.12 90 TRP A N 1
ATOM 696 C CA . TRP A 1 90 ? 3.838 -5.568 -7.787 1.00 84.12 90 TRP A CA 1
ATOM 697 C C . TRP A 1 90 ? 4.768 -5.877 -8.971 1.00 84.12 90 TRP A C 1
ATOM 699 O O . TRP A 1 9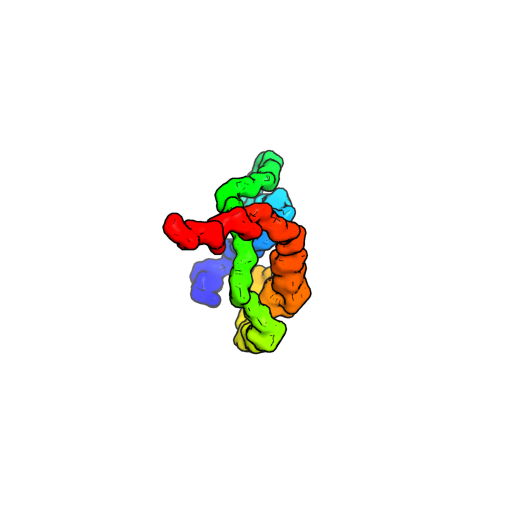0 ? 4.698 -6.970 -9.528 1.00 84.12 90 TRP A O 1
ATOM 709 N N . PRO A 1 91 ? 5.700 -4.975 -9.342 1.00 67.94 91 PRO A N 1
ATOM 710 C CA . PRO A 1 91 ? 6.513 -5.124 -10.560 1.00 67.94 91 PRO A CA 1
ATOM 711 C C . PRO A 1 91 ? 7.419 -6.357 -10.569 1.00 67.94 91 PRO A C 1
ATOM 713 O O . PRO A 1 91 ? 7.800 -6.854 -11.621 1.00 67.94 91 PRO A O 1
ATOM 716 N N . VAL A 1 92 ? 7.777 -6.847 -9.381 1.00 66.31 92 VAL A N 1
ATOM 717 C CA . VAL A 1 92 ? 8.537 -8.089 -9.212 1.00 66.31 92 VAL A CA 1
ATOM 718 C C . VAL A 1 92 ? 7.643 -9.312 -9.435 1.00 66.31 92 VAL A C 1
ATOM 720 O O . VAL A 1 92 ? 8.156 -10.375 -9.737 1.00 66.31 92 VAL A O 1
ATOM 723 N N . MET A 1 93 ? 6.322 -9.178 -9.319 1.00 57.88 93 MET A N 1
ATOM 724 C CA . MET A 1 93 ? 5.335 -10.237 -9.560 1.00 57.88 93 MET A CA 1
ATOM 725 C C . MET A 1 93 ? 4.757 -10.214 -10.976 1.00 57.88 93 MET A C 1
ATOM 727 O O . MET A 1 93 ? 4.310 -11.247 -11.467 1.00 57.88 93 MET A O 1
ATOM 731 N N . THR A 1 94 ? 4.796 -9.068 -11.659 1.00 61.59 94 THR A N 1
ATOM 732 C CA . THR A 1 94 ? 4.237 -8.900 -13.006 1.00 61.59 94 THR A CA 1
ATOM 733 C C . THR A 1 94 ? 5.278 -8.351 -13.976 1.00 61.59 94 THR A C 1
ATOM 735 O O . THR A 1 94 ? 5.665 -7.183 -13.943 1.00 61.59 94 THR A O 1
ATOM 738 N N . LEU A 1 95 ? 5.712 -9.219 -14.896 1.00 54.88 95 LEU A N 1
ATOM 739 C CA . LEU A 1 95 ? 6.702 -8.893 -15.924 1.00 54.88 95 LEU A CA 1
ATOM 740 C C . LEU A 1 95 ? 6.272 -7.704 -16.802 1.00 54.88 95 LEU A C 1
ATOM 742 O O . LEU A 1 95 ? 7.103 -6.896 -17.223 1.00 54.88 95 LEU A O 1
ATOM 746 N N . ASP A 1 96 ? 4.968 -7.595 -17.055 1.00 56.34 96 ASP A N 1
ATOM 747 C CA . ASP A 1 96 ? 4.378 -6.548 -17.885 1.00 56.34 96 ASP A CA 1
ATOM 748 C C . ASP A 1 96 ? 4.321 -5.197 -17.161 1.00 56.34 96 ASP A C 1
ATOM 750 O O . ASP A 1 96 ? 4.609 -4.176 -17.778 1.00 56.34 96 ASP A O 1
ATOM 754 N N . ALA A 1 97 ? 4.113 -5.171 -15.838 1.00 53.56 97 ALA A N 1
ATOM 755 C CA . ALA A 1 97 ? 4.146 -3.933 -15.054 1.00 53.56 97 ALA A CA 1
ATOM 756 C C . ALA A 1 97 ? 5.547 -3.295 -15.038 1.00 53.56 97 ALA A C 1
ATOM 758 O O . ALA A 1 97 ? 5.685 -2.068 -15.071 1.00 53.56 97 ALA A O 1
ATOM 759 N N . PHE A 1 98 ? 6.605 -4.116 -15.042 1.00 51.16 98 PHE A N 1
ATOM 760 C CA . PHE A 1 98 ? 7.976 -3.629 -15.210 1.00 51.16 98 PHE A CA 1
ATOM 761 C C . PHE A 1 98 ? 8.201 -3.039 -16.614 1.00 51.16 98 PHE A C 1
ATOM 763 O O . PHE A 1 98 ? 8.795 -1.964 -16.753 1.00 51.16 98 PHE A O 1
ATOM 770 N N . ARG A 1 99 ? 7.685 -3.705 -17.657 1.00 50.16 99 ARG A N 1
ATOM 771 C CA . ARG A 1 99 ? 7.778 -3.242 -19.051 1.00 50.16 99 ARG A CA 1
ATOM 772 C C . ARG A 1 99 ? 6.990 -1.962 -19.294 1.00 50.16 99 ARG A C 1
ATOM 774 O O . ARG A 1 99 ? 7.543 -1.064 -19.908 1.00 50.16 99 ARG A O 1
ATOM 781 N N . GLU A 1 100 ? 5.768 -1.823 -18.793 1.00 52.28 100 GLU A N 1
ATOM 782 C CA . GLU A 1 100 ? 4.967 -0.596 -18.921 1.00 52.28 100 GLU A CA 1
ATOM 783 C C . GLU A 1 100 ? 5.620 0.592 -18.209 1.00 52.28 100 GLU A C 1
ATOM 785 O O . GLU A 1 100 ? 5.665 1.706 -18.741 1.00 52.28 100 GLU A O 1
ATOM 790 N N . HIS A 1 101 ? 6.218 0.355 -17.035 1.00 54.88 101 HIS A N 1
ATOM 791 C CA . HIS A 1 101 ? 6.981 1.386 -16.340 1.00 54.88 101 HIS A CA 1
ATOM 792 C C . HIS A 1 101 ? 8.190 1.864 -17.164 1.00 54.88 101 HIS A C 1
ATOM 794 O O . HIS A 1 101 ? 8.491 3.063 -17.157 1.00 54.88 101 HIS A O 1
ATOM 800 N N . ALA A 1 102 ? 8.841 0.949 -17.893 1.00 49.53 102 ALA A N 1
ATOM 801 C CA . ALA A 1 102 ? 9.988 1.220 -18.760 1.00 49.53 102 ALA A CA 1
ATOM 802 C C . ALA A 1 102 ? 9.612 1.749 -20.164 1.00 49.53 102 ALA A C 1
A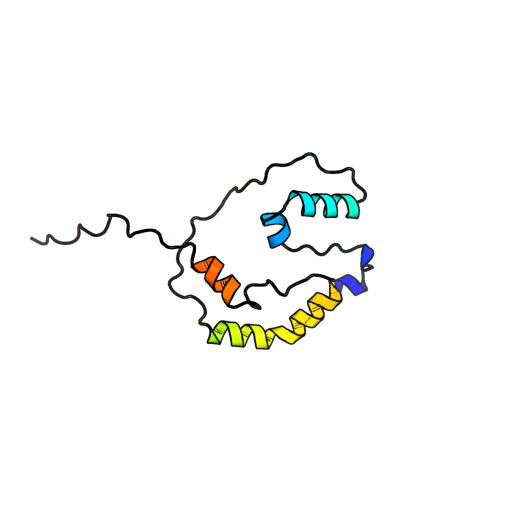TOM 804 O O . ALA A 1 102 ? 10.353 2.551 -20.725 1.00 49.53 102 ALA A O 1
ATOM 805 N N . ALA A 1 103 ? 8.472 1.345 -20.733 1.00 45.19 103 ALA A N 1
ATOM 806 C CA . ALA A 1 103 ? 8.079 1.595 -22.124 1.00 45.19 103 ALA A CA 1
ATOM 807 C C . ALA A 1 103 ? 7.502 2.997 -22.377 1.00 45.19 103 ALA A C 1
ATOM 809 O O . ALA A 1 103 ? 7.515 3.469 -23.512 1.00 45.19 103 ALA A O 1
ATOM 810 N N . GLY A 1 104 ? 7.097 3.733 -21.338 1.00 45.56 104 GLY A N 1
ATOM 811 C CA . GLY A 1 104 ? 6.768 5.165 -21.442 1.00 45.56 104 GLY A CA 1
ATOM 812 C C . GLY A 1 104 ? 7.976 6.084 -21.722 1.00 45.56 104 GLY A C 1
ATOM 813 O O . GLY A 1 104 ? 7.950 7.245 -21.320 1.00 45.56 104 GLY A O 1
ATOM 814 N N . ALA A 1 105 ? 9.051 5.563 -22.327 1.00 47.12 105 ALA A N 1
ATOM 815 C CA . ALA A 1 105 ? 10.367 6.187 -22.490 1.00 47.12 105 ALA A CA 1
ATOM 816 C C . ALA A 1 105 ? 10.789 6.415 -23.958 1.00 47.12 105 ALA A C 1
ATOM 818 O O . ALA A 1 105 ? 11.970 6.640 -24.225 1.00 47.12 105 ALA A O 1
ATOM 819 N N . HIS A 1 106 ? 9.866 6.400 -24.925 1.00 39.88 106 HIS A N 1
ATOM 820 C CA . HIS A 1 106 ? 10.184 6.857 -26.282 1.00 39.88 106 HIS A CA 1
ATOM 821 C C . HIS A 1 106 ? 10.186 8.392 -26.348 1.00 39.88 106 HIS A C 1
ATOM 823 O O . HIS A 1 106 ? 9.172 9.024 -26.624 1.00 39.88 106 HIS A O 1
ATOM 829 N N . VAL A 1 107 ? 11.354 8.994 -26.112 1.00 44.84 107 VAL A N 1
ATOM 830 C CA . VAL A 1 107 ? 11.648 10.381 -26.498 1.00 44.84 107 VAL A CA 1
ATOM 831 C C . VAL A 1 107 ? 12.746 10.344 -27.556 1.00 44.84 107 VAL A C 1
ATOM 833 O O . VAL A 1 107 ? 13.794 9.730 -27.354 1.00 44.84 107 VAL A O 1
ATOM 836 N N . ALA A 1 108 ? 12.468 10.961 -28.706 1.00 37.25 108 ALA A N 1
ATOM 837 C CA . ALA A 1 108 ? 13.381 11.062 -29.839 1.00 37.25 108 ALA A CA 1
ATOM 838 C C . ALA A 1 108 ? 14.746 11.650 -29.419 1.00 37.25 108 ALA A C 1
ATOM 840 O O . ALA A 1 108 ? 14.798 12.505 -28.529 1.00 37.25 108 ALA A O 1
ATOM 841 N N . PRO A 1 109 ? 15.860 11.222 -30.041 1.00 35.56 109 PRO A N 1
ATOM 842 C CA . PRO A 1 109 ? 17.183 11.716 -29.684 1.00 35.56 109 PRO A CA 1
ATOM 843 C C . PRO A 1 109 ? 17.277 13.231 -29.924 1.00 35.56 109 PRO A C 1
ATOM 845 O O . PRO A 1 109 ? 17.115 13.709 -31.044 1.00 35.56 109 PRO A O 1
ATOM 848 N N . GLY A 1 110 ? 17.525 13.985 -28.848 1.00 38.06 110 GLY A N 1
ATOM 849 C CA . GLY A 1 110 ? 17.743 15.432 -28.888 1.00 38.06 110 GLY A CA 1
ATOM 850 C C . GLY A 1 110 ? 19.077 15.823 -29.553 1.00 38.06 110 GLY A C 1
ATOM 851 O O . GLY A 1 110 ? 20.009 15.017 -29.601 1.00 38.06 110 GLY A O 1
ATOM 852 N N . PRO A 1 111 ? 19.206 17.071 -30.037 1.00 41.00 111 PRO A N 1
ATOM 853 C CA . PRO A 1 111 ? 20.103 17.459 -31.135 1.00 41.00 111 PRO A CA 1
ATOM 854 C C . PRO A 1 111 ? 21.581 17.680 -30.752 1.00 41.00 111 PRO A C 1
ATOM 856 O O . PRO A 1 111 ? 22.319 18.320 -31.490 1.00 41.00 111 PRO A O 1
ATOM 859 N N . TRP A 1 112 ? 22.059 17.176 -29.614 1.00 55.78 112 TRP A N 1
ATOM 860 C CA . TRP A 1 112 ? 23.386 17.540 -29.088 1.00 55.78 112 TRP A CA 1
ATOM 861 C C . TRP A 1 112 ? 24.545 16.632 -29.547 1.00 55.78 112 TRP A C 1
ATOM 863 O O . TRP A 1 112 ? 25.684 16.832 -29.130 1.00 55.78 112 TRP A O 1
ATOM 873 N N . ARG A 1 113 ? 24.313 15.670 -30.454 1.00 45.38 113 ARG A N 1
ATOM 874 C CA . ARG A 1 113 ? 25.398 14.952 -31.155 1.00 45.38 113 ARG A CA 1
ATOM 875 C C . ARG A 1 113 ? 25.790 15.682 -32.437 1.00 45.38 113 ARG A C 1
ATOM 877 O O . ARG A 1 113 ? 25.387 15.275 -33.520 1.00 45.38 113 ARG A O 1
ATOM 884 N N . SER A 1 114 ? 26.593 16.731 -32.312 1.00 49.66 114 SER A N 1
ATOM 885 C CA . SER A 1 114 ? 27.616 17.110 -33.301 1.00 49.66 114 SER A CA 1
ATOM 886 C C . SER A 1 114 ? 28.328 18.355 -32.805 1.00 49.66 114 SER A C 1
ATOM 888 O O . SER A 1 114 ? 27.835 19.434 -33.079 1.00 49.66 114 SER A O 1
ATOM 890 N N . GLN A 1 115 ? 29.438 18.203 -32.077 1.00 44.03 115 GLN A N 1
ATOM 891 C CA . GLN A 1 115 ? 30.653 19.029 -32.199 1.00 44.03 115 GLN A CA 1
ATOM 892 C C . GLN A 1 115 ? 31.786 18.311 -31.451 1.00 44.03 115 GLN A C 1
ATOM 894 O O . GLN A 1 115 ? 32.027 18.540 -30.271 1.00 44.03 115 GLN A O 1
ATOM 899 N N . ALA A 1 116 ? 32.452 17.385 -32.137 1.00 42.19 116 ALA A N 1
ATOM 900 C CA . ALA A 1 116 ? 33.773 16.897 -31.752 1.00 42.19 116 ALA A CA 1
ATOM 901 C C . ALA A 1 116 ? 34.496 16.429 -33.018 1.00 42.19 116 ALA A C 1
ATOM 903 O O . ALA A 1 116 ? 34.571 15.240 -33.315 1.00 42.19 116 ALA A O 1
ATOM 904 N N . SER A 1 117 ? 34.950 17.383 -33.826 1.00 45.44 117 SER A N 1
ATOM 905 C CA . SER A 1 117 ? 35.920 17.167 -34.903 1.00 45.44 117 SER A CA 1
ATOM 906 C C . SER A 1 117 ? 36.581 18.509 -35.194 1.00 45.44 117 SER A C 1
ATOM 908 O O . SER A 1 117 ? 35.892 19.444 -35.591 1.00 45.44 117 SER A O 1
ATOM 910 N N . GLY A 1 118 ? 37.886 18.620 -34.954 1.00 33.47 118 GLY A N 1
ATOM 911 C CA . GLY A 1 118 ? 38.630 19.842 -35.255 1.00 33.47 118 GLY A CA 1
ATOM 912 C C . GLY A 1 118 ? 39.964 19.958 -34.530 1.00 33.47 118 GLY A C 1
ATOM 913 O O . GLY A 1 118 ? 40.191 20.931 -33.825 1.00 33.47 118 GLY A O 1
ATOM 914 N N . THR A 1 119 ? 40.827 18.954 -34.671 1.00 42.53 119 THR A N 1
ATOM 915 C CA . THR A 1 119 ? 42.277 19.114 -34.532 1.00 42.53 119 THR A CA 1
ATOM 916 C C . THR A 1 119 ? 42.805 19.821 -35.778 1.00 42.53 119 THR A C 1
ATOM 918 O O . THR A 1 119 ? 42.743 19.230 -36.855 1.00 42.53 119 THR A O 1
ATOM 921 N N . GLN A 1 120 ? 43.343 21.033 -35.628 1.00 44.88 120 GLN A N 1
ATOM 922 C CA . GLN A 1 120 ? 44.654 21.417 -36.169 1.00 44.88 120 GLN A CA 1
ATOM 923 C C . GLN A 1 120 ? 45.123 22.741 -35.572 1.00 44.88 120 GLN A C 1
ATOM 925 O O . GLN A 1 120 ? 44.299 23.678 -35.510 1.00 44.88 120 GLN A O 1
#

Secondary structure (DSSP, 8-state):
-HHHHHS-GGG-----HHHHHH-HHHHHHHHHHHHTPPPPPP------SPPPPP--S----HHHHHHHHHHHHHHHHHHHHHH----TT-TTT-HHHHHHHHHTT--PPPS---------

Sequence (120 aa):
RRALAHFPADQLLFLRSQDLARDPETTLARIASFLGLNSFPPVAAKRAFERPRRIWPCHPSQADNALISSLLAKEMAAFADLTGLDVSDWPVMTLDAFREHAAGAHVAPGPWRSQASGTQ

Radius of gyration: 21.36 Å; chains: 1; bounding box: 58×39×57 Å

pLDDT: mean 76.52, std 17.9, range [33.47, 95.38]